Protein AF-A0A414JQH6-F1 (afdb_monomer_lite)

Secondary structure (DSSP, 8-state):
-HHHHHHHHHHHHHHHHHHTSHHHHHHHHHHHTHHHHHHHHHHHHHHHHHHHHHHHT--GGGGGSSS-S-TT-HHHHHHHHHHHHHHHHHHHHHHHHHHHHHHHHHHHT-

Radius of gyration: 19.81 Å; chains: 1; bounding box: 43×54×46 Å

Structure (mmCIF, N/CA/C/O backbone):
data_AF-A0A414JQH6-F1
#
_entry.id   AF-A0A414JQH6-F1
#
loop_
_atom_site.group_PDB
_atom_site.id
_atom_site.type_symbol
_atom_site.label_atom_id
_atom_site.label_alt_id
_atom_site.label_comp_id
_atom_site.label_asym_id
_atom_site.label_entity_id
_atom_site.label_seq_id
_atom_site.pdbx_PDB_ins_code
_atom_site.Cartn_x
_atom_site.Cartn_y
_atom_site.Cartn_z
_atom_site.occupancy
_atom_site.B_iso_or_equiv
_atom_site.auth_seq_id
_atom_site.auth_comp_id
_atom_site.auth_asym_id
_atom_site.auth_atom_id
_atom_site.pdbx_PDB_model_num
ATOM 1 N N . MET A 1 1 ? -2.762 22.966 18.548 1.00 79.25 1 MET A N 1
ATOM 2 C CA . MET A 1 1 ? -3.352 21.851 19.328 1.00 79.25 1 MET A CA 1
ATOM 3 C C . MET A 1 1 ? -4.878 21.832 19.285 1.00 79.25 1 MET A C 1
ATOM 5 O O . MET A 1 1 ? -5.410 20.809 18.883 1.00 79.25 1 MET A O 1
ATOM 9 N N . LEU A 1 2 ? -5.582 22.928 19.608 1.00 89.06 2 LEU A N 1
ATOM 10 C CA . LEU A 1 2 ? -7.060 22.988 19.575 1.00 89.06 2 LEU A CA 1
ATOM 11 C C . LEU A 1 2 ? -7.680 22.553 18.233 1.00 89.06 2 LEU A C 1
ATOM 13 O O . LEU A 1 2 ? -8.569 21.712 18.220 1.00 89.06 2 LEU A O 1
ATOM 17 N N . ILE A 1 3 ? -7.153 23.045 17.108 1.00 93.81 3 ILE A N 1
ATOM 18 C CA . ILE A 1 3 ? -7.653 22.698 15.764 1.00 93.81 3 ILE A CA 1
ATOM 19 C C . ILE A 1 3 ? -7.513 21.191 15.477 1.00 93.81 3 ILE A C 1
ATOM 21 O O . ILE A 1 3 ? -8.436 20.569 14.958 1.00 93.81 3 ILE A O 1
ATOM 25 N N . ALA A 1 4 ? -6.389 20.582 15.868 1.00 92.38 4 ALA A N 1
ATOM 26 C CA . ALA A 1 4 ? -6.164 19.146 15.696 1.00 92.38 4 ALA A CA 1
ATOM 27 C C . ALA A 1 4 ? -7.101 18.309 16.583 1.00 92.38 4 ALA A C 1
ATOM 29 O O . ALA A 1 4 ? -7.633 17.301 16.128 1.00 92.38 4 ALA A O 1
ATOM 30 N N . ALA A 1 5 ? -7.354 18.752 17.820 1.00 92.94 5 ALA A N 1
ATOM 31 C CA . ALA A 1 5 ? -8.300 18.096 18.720 1.00 92.94 5 ALA A CA 1
ATOM 32 C C . ALA A 1 5 ? -9.738 18.153 18.176 1.00 92.94 5 ALA A C 1
ATOM 34 O O . ALA A 1 5 ? -10.441 17.146 18.193 1.00 92.94 5 ALA A O 1
ATOM 35 N N . MET A 1 6 ? -10.155 19.300 17.627 1.00 94.75 6 MET A N 1
ATOM 36 C CA . MET A 1 6 ? -11.463 19.446 16.977 1.00 94.75 6 MET A CA 1
ATOM 37 C C . MET A 1 6 ? -11.593 18.537 15.749 1.00 94.75 6 MET A C 1
ATOM 39 O O . MET A 1 6 ? -12.612 17.868 15.590 1.00 94.75 6 MET A O 1
ATOM 43 N N . GLY A 1 7 ? -10.549 18.457 14.917 1.00 93.25 7 GLY A N 1
ATOM 44 C CA . GLY A 1 7 ? -10.512 17.545 13.773 1.00 93.25 7 GLY A CA 1
ATOM 45 C C . GLY A 1 7 ? -10.611 16.074 14.185 1.00 93.25 7 GLY A C 1
ATOM 46 O O . GLY A 1 7 ? -11.397 15.328 13.607 1.00 93.25 7 GLY A O 1
ATOM 47 N N . ALA A 1 8 ? -9.885 15.661 15.227 1.00 93.25 8 ALA A N 1
ATOM 48 C CA . ALA A 1 8 ? -9.939 14.292 15.739 1.00 93.25 8 ALA A CA 1
ATOM 49 C C . ALA A 1 8 ? -11.331 13.930 16.287 1.00 93.25 8 ALA A C 1
ATOM 51 O O . ALA A 1 8 ? -11.857 12.864 15.970 1.00 93.25 8 ALA A O 1
ATOM 52 N N . LEU A 1 9 ? -11.958 14.835 17.049 1.00 94.19 9 LEU A N 1
ATOM 53 C CA . LEU A 1 9 ? -13.324 14.649 17.551 1.00 94.19 9 LEU A CA 1
ATOM 54 C C . LEU A 1 9 ? -14.342 14.547 16.410 1.00 94.19 9 LEU A C 1
ATOM 56 O O . LEU A 1 9 ? -15.220 13.689 16.448 1.00 94.19 9 LEU A O 1
ATOM 60 N N . MET A 1 10 ? -14.202 15.373 15.371 1.00 94.31 10 MET A N 1
ATOM 61 C CA . MET A 1 10 ? -15.064 15.317 14.189 1.00 94.31 10 MET A CA 1
ATOM 62 C C . MET A 1 10 ? -14.964 13.961 13.479 1.00 94.31 10 MET A C 1
ATOM 64 O O . MET A 1 10 ? -15.990 13.347 13.191 1.00 94.31 10 MET A O 1
ATOM 68 N N . VAL A 1 11 ? -13.745 13.472 13.227 1.00 91.94 11 VAL A N 1
ATOM 69 C CA . VAL A 1 11 ? -13.520 12.166 12.581 1.00 91.94 11 VAL A CA 1
ATOM 70 C C . VAL A 1 11 ? -14.057 11.026 13.445 1.00 91.94 11 VAL A C 1
ATOM 72 O O . VAL A 1 11 ? -14.672 10.101 12.919 1.00 91.94 11 VAL A O 1
ATOM 75 N N . TYR A 1 12 ? -13.893 11.106 14.766 1.00 90.75 12 TYR A N 1
ATOM 76 C CA . TYR A 1 12 ? -14.447 10.124 15.696 1.00 90.75 12 TYR A CA 1
ATOM 77 C C . TYR A 1 12 ? -15.982 10.072 15.637 1.00 90.75 12 TYR A C 1
ATOM 79 O O . TYR A 1 12 ? -16.556 8.997 15.460 1.00 90.75 12 TYR A O 1
ATOM 87 N N . CYS A 1 13 ? -16.654 11.225 15.706 1.00 90.81 13 CYS A N 1
ATOM 88 C CA . CYS A 1 13 ? -18.112 11.300 15.590 1.00 90.81 13 CYS A CA 1
ATOM 89 C C . CYS A 1 13 ? -18.608 10.787 14.230 1.00 90.81 13 CYS A C 1
ATOM 91 O O . CYS A 1 13 ? -19.609 10.074 14.164 1.00 90.81 13 CYS A O 1
ATOM 93 N N . LEU A 1 14 ? -17.890 11.106 13.149 1.00 88.94 14 LEU A N 1
ATOM 94 C CA . LEU A 1 14 ? -18.213 10.635 11.803 1.00 88.94 14 LEU A CA 1
ATOM 95 C C . LEU A 1 14 ? -18.055 9.113 11.675 1.00 88.94 14 LEU A C 1
ATOM 97 O O . LEU A 1 14 ? -18.933 8.448 11.129 1.00 88.94 14 LEU A O 1
ATOM 101 N N . SER A 1 15 ? -16.975 8.553 12.225 1.00 87.56 15 SER A N 1
ATOM 102 C CA . SER A 1 15 ? -16.756 7.104 12.291 1.00 87.56 15 SER A CA 1
ATOM 103 C C . SER A 1 15 ? -17.888 6.407 13.050 1.00 87.56 15 SER A C 1
ATOM 105 O O . SER A 1 15 ? -18.444 5.418 12.573 1.00 87.56 15 SER A O 1
ATOM 107 N N . HIS A 1 16 ? -18.313 6.976 14.182 1.00 85.25 16 HIS A N 1
ATOM 108 C CA . HIS A 1 16 ? -19.416 6.434 14.972 1.00 85.25 16 HIS A CA 1
ATOM 109 C C . HIS A 1 16 ? -20.749 6.427 14.203 1.00 85.25 16 HIS A C 1
ATOM 111 O O . HIS A 1 16 ? -21.483 5.441 14.253 1.00 85.25 16 HIS A O 1
ATOM 117 N N . LEU A 1 17 ? -21.036 7.481 13.431 1.00 87.06 17 LEU A N 1
ATOM 118 C CA . LEU A 1 17 ? -22.235 7.562 12.591 1.00 87.06 17 LEU A CA 1
ATOM 119 C C . LEU A 1 17 ? -22.223 6.523 11.455 1.00 87.06 17 LEU A C 1
ATOM 121 O O . LEU A 1 17 ? -23.244 5.905 11.151 1.00 87.06 17 LEU A O 1
ATOM 125 N N . ILE A 1 18 ? -21.061 6.322 10.831 1.00 86.56 18 ILE A N 1
ATOM 126 C CA . ILE A 1 18 ? -20.883 5.419 9.687 1.00 86.56 18 ILE A CA 1
ATOM 127 C C . ILE A 1 18 ? -20.842 3.946 10.121 1.00 86.56 18 ILE A C 1
ATOM 129 O O . ILE A 1 18 ? -21.272 3.082 9.356 1.00 86.56 18 ILE A O 1
ATOM 133 N N . SER A 1 19 ? -20.391 3.656 11.345 1.00 81.44 19 SER A N 1
ATOM 134 C CA . SER A 1 19 ? -20.271 2.297 11.895 1.00 81.44 19 SER A CA 1
ATOM 135 C C . SER A 1 19 ? -21.588 1.504 11.862 1.00 81.44 19 SER A C 1
ATOM 137 O O . SER A 1 19 ? -21.592 0.315 11.555 1.00 81.44 19 SER A O 1
ATOM 139 N N . ASN A 1 20 ? -22.733 2.170 12.057 1.00 78.38 20 ASN A N 1
ATOM 140 C CA . ASN A 1 20 ? -24.054 1.526 11.985 1.00 78.38 20 ASN A CA 1
ATOM 141 C C . ASN A 1 20 ? -24.541 1.222 10.554 1.00 78.38 20 ASN A C 1
ATOM 143 O O . ASN A 1 20 ? -25.597 0.615 10.375 1.00 78.38 20 ASN A O 1
ATOM 147 N N . SER A 1 21 ? -23.806 1.638 9.522 1.00 83.12 21 SER A N 1
ATOM 148 C CA . SER A 1 21 ? -24.172 1.426 8.120 1.00 83.12 21 SER A CA 1
ATOM 149 C C . SER A 1 21 ? -23.378 0.282 7.493 1.00 83.12 21 SER A C 1
ATOM 151 O O . SER A 1 21 ? -22.212 0.059 7.805 1.00 83.12 21 SER A O 1
ATOM 153 N N . LYS A 1 22 ? -23.961 -0.389 6.489 1.00 76.94 22 LYS A N 1
ATOM 154 C CA . LYS A 1 22 ? -23.262 -1.425 5.698 1.00 76.94 22 LYS A CA 1
ATOM 155 C C . LYS A 1 22 ? -21.958 -0.908 5.074 1.00 76.94 22 LYS A C 1
ATOM 157 O O . LYS A 1 22 ? -20.994 -1.655 4.972 1.00 76.94 22 LYS A O 1
ATOM 162 N N . ILE A 1 23 ? -21.927 0.369 4.692 1.00 79.00 23 ILE A N 1
ATOM 163 C CA . ILE A 1 23 ? -20.742 1.067 4.168 1.00 79.00 23 ILE A CA 1
ATOM 164 C C . ILE A 1 23 ? -19.623 1.160 5.210 1.00 79.00 23 ILE A C 1
ATOM 166 O O . ILE A 1 23 ? -18.462 0.999 4.848 1.00 79.00 23 ILE A O 1
ATOM 170 N N . GLY A 1 24 ? -19.955 1.339 6.491 1.00 79.19 24 GLY A N 1
ATOM 171 C CA . GLY A 1 24 ? -18.965 1.342 7.565 1.00 79.19 24 GLY A CA 1
ATOM 172 C C . GLY A 1 24 ? -18.234 0.016 7.684 1.00 79.19 24 GLY A C 1
ATOM 173 O O . GLY A 1 24 ? -17.024 0.015 7.861 1.00 79.19 24 GLY A O 1
ATOM 174 N N . ASN A 1 25 ? -18.928 -1.103 7.465 1.00 77.44 25 ASN A N 1
ATOM 175 C CA . ASN A 1 25 ? -18.295 -2.420 7.463 1.00 77.44 25 ASN A CA 1
ATOM 176 C C . ASN A 1 25 ? -17.292 -2.579 6.302 1.00 77.44 25 ASN A C 1
ATOM 178 O O . ASN A 1 25 ? -16.185 -3.064 6.501 1.00 77.44 25 ASN A O 1
ATOM 182 N N . TRP A 1 26 ? -17.632 -2.108 5.095 1.00 77.38 26 TRP A N 1
ATOM 183 C CA . TRP A 1 26 ? -16.693 -2.110 3.962 1.00 77.38 26 TRP A CA 1
ATOM 184 C C . TRP A 1 26 ? -15.476 -1.213 4.210 1.00 77.38 26 TRP A C 1
ATOM 186 O O . TRP A 1 26 ? -14.352 -1.607 3.909 1.00 77.38 26 TRP A O 1
ATOM 196 N N . ILE A 1 27 ? -15.688 -0.024 4.782 1.00 79.44 27 ILE A N 1
ATOM 197 C CA . ILE A 1 27 ? -14.603 0.903 5.129 1.00 79.44 27 ILE A CA 1
ATOM 198 C C . ILE A 1 27 ? -13.716 0.310 6.230 1.00 79.44 27 ILE A C 1
ATOM 200 O O . ILE A 1 27 ? -12.498 0.424 6.133 1.00 79.44 27 ILE A O 1
ATOM 204 N N . ALA A 1 28 ? -14.300 -0.353 7.233 1.00 79.44 28 ALA A N 1
ATOM 205 C CA . ALA A 1 28 ? -13.564 -1.029 8.297 1.00 79.44 28 ALA A CA 1
ATOM 206 C C . ALA A 1 28 ? -12.672 -2.144 7.737 1.00 79.44 28 ALA A C 1
ATOM 208 O O . ALA A 1 28 ? -11.482 -2.159 8.024 1.00 79.44 28 ALA A O 1
ATOM 209 N N . ILE A 1 29 ? -13.202 -2.980 6.836 1.00 72.88 29 ILE A N 1
ATOM 210 C CA . ILE A 1 29 ? -12.418 -4.015 6.144 1.00 72.88 29 ILE A CA 1
ATOM 211 C C . ILE A 1 29 ? -11.243 -3.387 5.378 1.00 72.88 29 ILE A C 1
ATOM 213 O O . ILE A 1 29 ? -10.113 -3.854 5.483 1.00 72.88 29 ILE A O 1
ATOM 217 N N . CYS A 1 30 ? -11.471 -2.306 4.625 1.00 72.69 30 CYS A N 1
ATOM 218 C CA . CYS A 1 30 ? -10.385 -1.597 3.939 1.00 72.69 30 CYS A CA 1
ATOM 219 C C . CYS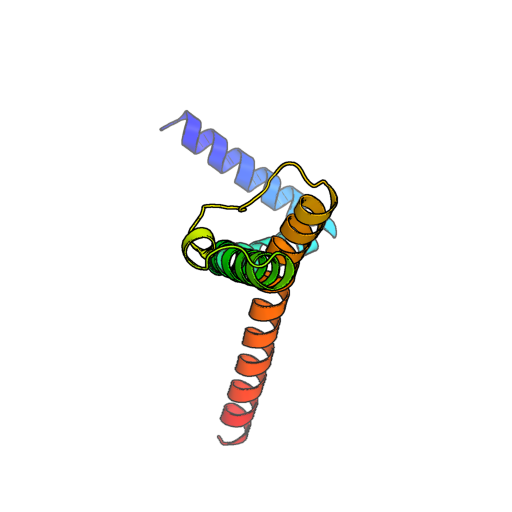 A 1 30 ? -9.361 -0.996 4.921 1.00 72.69 30 CYS A C 1
ATOM 221 O O . CYS A 1 30 ? -8.167 -0.974 4.623 1.00 72.69 30 CYS A O 1
ATOM 223 N N . GLY A 1 31 ? -9.822 -0.516 6.079 1.00 72.38 31 GLY A N 1
ATOM 224 C CA . GLY A 1 31 ? -8.998 0.023 7.158 1.00 72.38 31 GLY A CA 1
ATOM 225 C C . GLY A 1 31 ? -8.111 -1.032 7.817 1.00 72.38 31 GLY A C 1
ATOM 226 O O . GLY A 1 31 ? -6.922 -0.776 8.003 1.00 72.38 31 GLY A O 1
ATOM 227 N N . ASP A 1 32 ? -8.634 -2.227 8.079 1.00 78.00 32 ASP A N 1
ATOM 228 C CA . ASP A 1 32 ? -7.886 -3.324 8.706 1.00 78.00 32 ASP A CA 1
ATOM 229 C C . ASP A 1 32 ? -6.695 -3.768 7.845 1.00 78.00 32 ASP A C 1
ATOM 231 O O . ASP A 1 32 ? -5.597 -4.003 8.352 1.00 78.00 32 ASP A O 1
ATOM 235 N N . TYR A 1 33 ? -6.862 -3.781 6.520 1.00 76.69 33 TYR A N 1
ATOM 236 C CA . TYR A 1 33 ? -5.770 -4.084 5.592 1.00 76.69 33 TYR A CA 1
ATOM 237 C C . TYR A 1 33 ? -4.945 -2.859 5.180 1.00 76.69 33 TYR A C 1
ATOM 239 O O . TYR A 1 33 ? -3.931 -3.026 4.505 1.00 76.69 33 TYR A O 1
ATOM 247 N N . SER A 1 34 ? -5.324 -1.637 5.569 1.00 79.62 34 SER A N 1
ATOM 248 C CA . SER A 1 34 ? -4.696 -0.398 5.075 1.00 79.62 34 SER A CA 1
ATOM 249 C C . SER A 1 34 ? -3.195 -0.322 5.362 1.00 79.62 34 SER A C 1
ATOM 251 O O . SER A 1 34 ? -2.425 0.108 4.504 1.00 79.62 34 SER A O 1
ATOM 253 N N . PHE A 1 35 ? -2.760 -0.801 6.531 1.00 79.06 35 PHE A N 1
ATOM 254 C CA . PHE A 1 35 ? -1.348 -0.829 6.908 1.00 79.06 35 PHE A CA 1
ATOM 255 C C . PHE A 1 35 ? -0.547 -1.813 6.047 1.00 79.06 35 PHE A C 1
ATOM 257 O O . PHE A 1 35 ? 0.494 -1.457 5.492 1.00 79.06 35 PHE A O 1
ATOM 264 N N . SER A 1 36 ? -1.062 -3.032 5.877 1.00 79.31 36 SER A N 1
ATOM 265 C CA . SER A 1 36 ? -0.455 -4.050 5.015 1.00 79.31 36 SER A CA 1
ATOM 266 C C . SER A 1 36 ? -0.430 -3.598 3.555 1.00 79.31 36 SER A C 1
ATOM 268 O O . SER A 1 36 ? 0.576 -3.786 2.869 1.00 79.31 36 SER A O 1
ATOM 270 N N . ILE A 1 37 ? -1.498 -2.932 3.098 1.00 81.38 37 ILE A N 1
ATOM 271 C CA . ILE A 1 37 ? -1.576 -2.333 1.767 1.00 81.38 37 ILE A CA 1
ATOM 272 C C . ILE A 1 37 ? -0.480 -1.286 1.616 1.00 81.38 37 ILE A C 1
ATOM 274 O O . ILE A 1 37 ? 0.324 -1.415 0.707 1.00 81.38 37 ILE A O 1
ATOM 278 N N . MET A 1 38 ? -0.383 -0.313 2.524 1.00 82.50 38 MET A N 1
ATOM 279 C CA . MET A 1 38 ? 0.630 0.748 2.480 1.00 82.50 38 MET A CA 1
ATOM 280 C C . MET A 1 38 ? 2.062 0.195 2.400 1.00 82.50 38 MET A C 1
ATOM 282 O O . MET A 1 38 ? 2.868 0.703 1.622 1.00 82.50 38 MET A O 1
ATOM 286 N N . LEU A 1 39 ? 2.376 -0.860 3.160 1.00 83.50 39 LEU A N 1
ATOM 287 C CA . LEU A 1 39 ? 3.693 -1.505 3.120 1.00 83.50 39 LEU A CA 1
ATOM 288 C C . LEU A 1 39 ? 3.964 -2.209 1.784 1.00 83.50 39 LEU A C 1
ATOM 290 O O . LEU A 1 39 ? 5.041 -2.063 1.204 1.00 83.50 39 LEU A O 1
ATOM 294 N N . LEU A 1 40 ? 2.997 -2.982 1.290 1.00 84.00 40 LEU A N 1
ATOM 295 C CA . LEU A 1 40 ? 3.158 -3.805 0.090 1.00 84.00 40 LEU A CA 1
ATOM 296 C C . LEU A 1 40 ? 2.928 -3.027 -1.212 1.00 84.00 40 LEU A C 1
ATOM 298 O O . LEU A 1 40 ? 3.344 -3.488 -2.270 1.00 84.00 40 LEU A O 1
ATOM 302 N N . HIS A 1 41 ? 2.314 -1.847 -1.157 1.00 84.31 41 HIS A N 1
ATOM 303 C CA . HIS A 1 41 ? 2.003 -1.006 -2.313 1.00 84.31 41 HIS A CA 1
ATOM 304 C C . HIS A 1 41 ? 3.265 -0.608 -3.085 1.00 84.31 41 HIS A C 1
ATOM 306 O O . HIS A 1 41 ? 3.358 -0.832 -4.291 1.00 84.31 41 HIS A O 1
ATOM 312 N N . PHE A 1 42 ? 4.297 -0.126 -2.383 1.00 81.81 42 PHE A N 1
ATOM 313 C CA 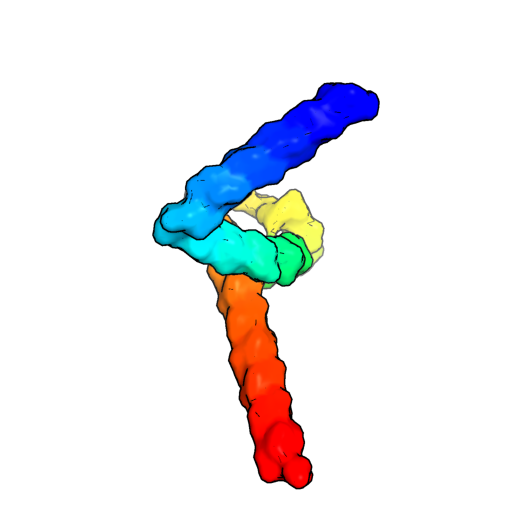. PHE A 1 42 ? 5.578 0.213 -3.012 1.00 81.81 42 PHE A CA 1
ATOM 314 C C . PHE A 1 42 ? 6.310 -1.008 -3.576 1.00 81.81 42 PHE A C 1
ATOM 316 O O . PHE A 1 42 ? 6.990 -0.907 -4.597 1.00 81.81 42 PHE A O 1
ATOM 323 N N . LEU A 1 43 ? 6.160 -2.170 -2.938 1.00 83.25 43 LEU A N 1
ATOM 324 C CA . LEU A 1 43 ? 6.724 -3.420 -3.438 1.00 83.25 43 LEU A CA 1
ATOM 325 C C . LEU A 1 43 ? 6.004 -3.887 -4.712 1.00 83.25 43 LEU A C 1
ATOM 327 O O . LEU A 1 43 ? 6.657 -4.293 -5.672 1.00 83.25 43 LEU A O 1
ATOM 331 N N . ALA A 1 44 ? 4.674 -3.778 -4.746 1.00 83.88 44 ALA A N 1
ATOM 332 C CA . ALA A 1 44 ? 3.860 -4.103 -5.912 1.00 83.88 44 ALA A CA 1
ATOM 333 C C . ALA A 1 44 ? 4.257 -3.248 -7.124 1.00 83.88 44 ALA A C 1
ATOM 335 O O . ALA A 1 44 ? 4.373 -3.767 -8.231 1.00 83.88 44 ALA A O 1
ATOM 336 N N . PHE A 1 45 ? 4.572 -1.969 -6.917 1.00 79.94 45 PHE A N 1
ATOM 337 C CA . PHE A 1 45 ? 5.054 -1.099 -7.991 1.00 79.94 45 PHE A CA 1
ATOM 338 C C . PHE A 1 45 ? 6.402 -1.515 -8.565 1.00 79.94 45 PHE A C 1
ATOM 340 O O . PHE A 1 45 ? 6.575 -1.486 -9.780 1.00 79.94 45 PHE A O 1
ATOM 347 N N . LYS A 1 46 ? 7.326 -2.008 -7.734 1.00 82.12 46 LYS A N 1
ATOM 348 C CA . LYS A 1 46 ? 8.574 -2.590 -8.246 1.00 82.12 46 LYS A CA 1
ATOM 349 C C . LYS A 1 46 ? 8.325 -3.836 -9.093 1.00 82.12 46 LYS A C 1
ATOM 351 O O . LYS A 1 46 ? 9.007 -4.025 -10.096 1.00 82.12 46 LYS A O 1
ATOM 356 N N . ALA A 1 47 ? 7.345 -4.663 -8.725 1.00 82.50 47 ALA A N 1
ATOM 357 C CA . ALA A 1 47 ? 6.965 -5.826 -9.525 1.00 82.50 47 ALA A CA 1
ATOM 358 C C . ALA A 1 47 ? 6.387 -5.418 -10.893 1.00 82.50 47 ALA A C 1
ATOM 360 O O . ALA A 1 47 ? 6.732 -6.019 -11.908 1.00 82.50 47 ALA A O 1
ATOM 361 N N . VAL A 1 48 ? 5.569 -4.361 -10.940 1.00 81.94 48 VAL A N 1
ATOM 362 C CA . VAL A 1 48 ? 5.045 -3.803 -12.200 1.00 81.94 48 VAL A CA 1
ATOM 363 C C . VAL A 1 48 ? 6.169 -3.210 -13.057 1.00 81.94 48 VAL A C 1
ATOM 365 O O . VAL A 1 48 ? 6.227 -3.493 -14.252 1.00 81.94 48 VAL A O 1
ATOM 368 N N . ASN A 1 49 ? 7.103 -2.462 -12.462 1.00 79.75 49 ASN A N 1
ATOM 369 C CA . ASN A 1 49 ? 8.250 -1.900 -13.188 1.00 79.75 49 ASN A CA 1
ATOM 370 C C . ASN A 1 49 ? 9.161 -2.998 -13.751 1.00 79.75 49 ASN A C 1
ATOM 372 O O . ASN A 1 49 ? 9.660 -2.872 -14.866 1.00 79.75 49 ASN A O 1
ATOM 376 N N . LEU A 1 50 ? 9.327 -4.110 -13.027 1.00 81.25 50 LEU A N 1
ATOM 377 C CA . LEU A 1 50 ? 10.048 -5.281 -13.522 1.00 81.25 50 LEU A CA 1
ATOM 378 C C . LEU A 1 50 ? 9.356 -5.892 -14.750 1.00 81.25 50 LEU A C 1
ATOM 380 O O . LEU A 1 50 ? 10.027 -6.172 -15.740 1.00 81.25 50 LEU A O 1
ATOM 384 N N . LEU A 1 51 ? 8.027 -6.046 -14.727 1.00 81.00 51 LEU A N 1
ATOM 385 C CA . LEU A 1 51 ? 7.266 -6.517 -15.893 1.00 81.00 51 LEU A CA 1
ATOM 386 C C . LEU A 1 51 ? 7.403 -5.568 -17.094 1.00 81.00 51 LEU A C 1
ATOM 388 O O . LEU A 1 51 ? 7.544 -6.027 -18.225 1.00 81.00 51 LEU A O 1
ATOM 392 N N . GLN A 1 52 ? 7.410 -4.255 -16.856 1.00 77.25 52 GLN A N 1
ATOM 393 C CA . GLN A 1 52 ? 7.602 -3.257 -17.908 1.00 77.25 52 GLN A CA 1
ATOM 394 C C . GLN A 1 52 ? 9.015 -3.321 -18.511 1.00 77.25 52 GLN A C 1
ATOM 396 O O . GLN A 1 52 ? 9.158 -3.258 -19.731 1.00 77.25 52 GLN A O 1
ATOM 401 N N . CYS A 1 53 ? 10.053 -3.510 -17.689 1.00 78.88 53 CYS A N 1
ATOM 402 C CA . CYS A 1 53 ? 11.421 -3.709 -18.173 1.00 78.88 53 CYS A CA 1
ATOM 403 C C . CYS A 1 53 ? 11.563 -4.962 -19.041 1.00 78.88 53 CYS A C 1
ATOM 405 O O . CYS A 1 53 ? 12.225 -4.895 -20.070 1.00 78.88 53 CYS A O 1
ATOM 407 N N . LEU A 1 54 ? 10.917 -6.070 -18.659 1.00 79.44 54 LEU A N 1
ATOM 408 C CA . LEU A 1 54 ? 10.955 -7.321 -19.425 1.00 79.44 54 LEU A CA 1
ATOM 409 C C . LEU A 1 54 ? 10.254 -7.213 -20.785 1.00 79.44 54 LEU A C 1
ATOM 411 O O . LEU A 1 54 ? 10.674 -7.867 -21.731 1.00 79.44 54 LEU A O 1
ATOM 415 N N . MET A 1 55 ? 9.187 -6.415 -20.890 1.00 79.88 55 MET A N 1
ATOM 416 C CA . MET A 1 55 ? 8.415 -6.297 -22.132 1.00 79.88 55 MET A CA 1
ATOM 417 C C . MET A 1 55 ? 9.022 -5.340 -23.162 1.00 79.88 55 MET A C 1
ATOM 419 O O . MET A 1 55 ? 8.819 -5.535 -24.357 1.00 79.88 55 MET A O 1
ATOM 423 N N . TYR A 1 56 ? 9.712 -4.293 -22.710 1.00 76.88 56 TYR A N 1
ATOM 424 C CA . TYR A 1 56 ? 10.263 -3.238 -23.572 1.00 76.88 56 TYR A CA 1
ATOM 425 C C . TYR A 1 56 ? 11.798 -3.238 -23.629 1.00 76.88 56 TYR A C 1
ATOM 427 O O . TYR A 1 56 ? 12.378 -2.272 -24.124 1.00 76.88 56 TYR A O 1
ATOM 435 N N . ASP A 1 57 ? 12.449 -4.280 -23.095 1.00 75.00 57 ASP A N 1
ATOM 436 C CA . ASP A 1 57 ? 13.912 -4.395 -22.987 1.00 75.00 57 ASP A CA 1
ATOM 437 C C . ASP A 1 57 ? 14.569 -3.147 -22.357 1.00 75.00 57 ASP A C 1
ATOM 439 O O . ASP A 1 57 ? 15.661 -2.714 -22.735 1.00 75.00 57 ASP A O 1
ATOM 443 N N . TYR A 1 58 ? 13.900 -2.527 -21.376 1.00 74.25 58 TYR A N 1
ATOM 444 C CA . TYR A 1 58 ? 14.494 -1.400 -20.660 1.00 74.25 58 TYR A CA 1
ATOM 445 C C . TYR A 1 58 ? 15.639 -1.881 -19.757 1.00 74.25 58 TYR A C 1
ATOM 447 O O . TYR A 1 58 ? 15.540 -2.953 -19.151 1.00 74.25 58 TYR A O 1
ATOM 455 N N . PRO A 1 59 ? 16.698 -1.069 -19.577 1.00 75.50 59 PRO A N 1
ATOM 456 C CA . PRO A 1 59 ? 17.763 -1.394 -18.639 1.00 75.50 59 PRO A CA 1
ATOM 457 C C . PRO A 1 59 ? 17.189 -1.597 -17.232 1.00 75.50 59 PRO A C 1
ATOM 459 O O . PRO A 1 59 ? 16.396 -0.785 -16.752 1.00 75.50 59 PRO A O 1
ATOM 462 N N . LEU A 1 60 ? 17.617 -2.676 -16.566 1.00 71.56 60 LEU A N 1
ATOM 463 C CA . LEU A 1 60 ? 17.147 -3.084 -15.232 1.00 71.56 60 LEU A CA 1
ATOM 464 C C . LEU A 1 60 ? 17.356 -1.997 -14.162 1.00 71.56 60 LEU A C 1
ATOM 466 O O . LEU A 1 60 ? 16.680 -1.990 -13.137 1.00 71.56 60 LEU A O 1
ATOM 470 N N . GLU A 1 61 ? 18.256 -1.049 -14.413 1.00 73.12 61 GLU A N 1
ATOM 471 C CA . GLU A 1 61 ? 18.477 0.140 -13.584 1.00 73.12 61 GLU A CA 1
ATOM 472 C C . GLU A 1 61 ? 17.201 0.986 -13.427 1.00 73.12 61 GLU A C 1
ATOM 474 O O . GLU A 1 61 ? 16.971 1.568 -12.366 1.00 73.12 61 GLU A O 1
ATOM 479 N N . ARG A 1 62 ? 16.311 0.979 -14.431 1.00 69.69 62 ARG A N 1
ATOM 480 C CA . ARG A 1 62 ? 15.032 1.704 -14.392 1.00 69.69 62 ARG A CA 1
ATOM 481 C C . ARG A 1 62 ? 13.979 1.052 -13.493 1.00 69.69 62 ARG A C 1
ATOM 483 O O . ARG A 1 62 ? 12.988 1.690 -13.164 1.00 69.69 62 ARG A O 1
ATOM 490 N N . ILE A 1 63 ? 14.200 -0.168 -12.994 1.00 70.88 63 ILE A N 1
ATOM 491 C CA . ILE A 1 63 ? 13.289 -0.816 -12.026 1.00 70.88 63 ILE A CA 1
ATOM 492 C C . ILE A 1 63 ? 13.230 -0.027 -10.707 1.00 70.88 63 ILE A C 1
ATOM 494 O O . ILE A 1 63 ? 12.215 -0.044 -10.007 1.00 70.88 63 ILE A O 1
ATOM 498 N N . ALA A 1 64 ? 14.317 0.670 -10.360 1.00 69.62 64 ALA A N 1
ATOM 499 C CA . ALA A 1 64 ? 14.395 1.507 -9.168 1.00 69.62 64 ALA A CA 1
ATOM 500 C C . ALA A 1 64 ? 13.781 2.907 -9.358 1.00 69.62 64 ALA A C 1
ATOM 502 O O . ALA A 1 64 ? 13.654 3.631 -8.367 1.00 69.62 64 ALA A O 1
ATOM 503 N N . GLU A 1 65 ? 13.392 3.291 -10.583 1.00 73.38 65 GLU A N 1
ATOM 504 C CA . GLU A 1 65 ? 12.708 4.562 -10.826 1.00 73.38 65 GLU A CA 1
ATOM 505 C C . GLU A 1 65 ? 11.348 4.573 -10.129 1.00 73.38 65 GLU A C 1
ATOM 507 O O . GLU A 1 65 ? 10.587 3.601 -10.134 1.00 73.38 65 GLU A O 1
ATOM 512 N N . PHE A 1 66 ? 11.054 5.699 -9.488 1.00 62.19 66 PHE A N 1
ATOM 513 C CA . PHE A 1 66 ? 9.881 5.848 -8.648 1.00 62.19 66 PHE A CA 1
ATOM 514 C C . PHE A 1 66 ? 8.840 6.744 -9.330 1.00 62.19 66 PHE A C 1
ATOM 516 O O . PHE A 1 66 ? 9.197 7.816 -9.822 1.00 62.19 66 PHE A O 1
ATOM 523 N N . PRO A 1 67 ? 7.538 6.426 -9.243 1.00 60.38 67 PRO A N 1
ATOM 524 C CA . PRO A 1 67 ? 6.907 5.102 -9.168 1.00 60.38 67 PRO A CA 1
ATOM 525 C C . PRO A 1 67 ? 6.799 4.281 -10.470 1.00 60.38 67 PRO A C 1
ATOM 527 O O . PRO A 1 67 ? 6.547 3.082 -10.372 1.00 60.38 67 PRO A O 1
ATOM 530 N N . CYS A 1 68 ? 6.929 4.877 -11.659 1.00 61.31 68 CYS A N 1
ATOM 531 C CA . CYS A 1 68 ? 6.796 4.186 -12.949 1.00 61.31 68 CYS A CA 1
ATOM 532 C C . CYS A 1 68 ? 7.778 4.767 -13.975 1.00 61.31 68 CYS A C 1
ATOM 534 O O . CYS A 1 68 ? 8.035 5.970 -13.969 1.00 61.31 68 CYS A O 1
ATOM 536 N N . ILE A 1 69 ? 8.290 3.915 -14.867 1.00 66.56 69 ILE A N 1
ATOM 537 C CA . ILE A 1 69 ? 9.279 4.279 -15.892 1.00 66.56 69 ILE A CA 1
ATOM 538 C C . ILE A 1 69 ? 8.654 5.183 -16.969 1.00 66.56 69 ILE A C 1
ATOM 540 O O . ILE A 1 69 ? 9.340 6.016 -17.560 1.00 66.56 69 ILE A O 1
ATOM 544 N N . ASN A 1 70 ? 7.348 5.038 -17.247 1.00 65.19 70 ASN A N 1
ATOM 545 C CA . ASN A 1 70 ? 6.701 5.745 -18.354 1.00 65.19 70 ASN A CA 1
ATOM 546 C C . ASN A 1 70 ? 5.226 6.110 -18.072 1.00 65.19 70 ASN A C 1
ATOM 548 O O . ASN A 1 70 ? 4.312 5.328 -18.327 1.00 65.19 70 ASN A O 1
ATOM 552 N N . TYR A 1 71 ? 4.987 7.332 -17.584 1.00 61.56 71 TYR A N 1
ATOM 553 C CA . TYR A 1 71 ? 3.652 7.843 -17.217 1.00 61.56 71 TYR A CA 1
ATOM 554 C C . TYR A 1 71 ? 2.724 8.141 -18.404 1.00 61.56 71 TYR A C 1
ATOM 556 O O . TYR A 1 71 ? 1.527 8.331 -18.207 1.00 61.56 71 TYR A O 1
ATOM 564 N N . LEU A 1 72 ? 3.251 8.227 -19.630 1.00 57.56 72 LEU A N 1
ATOM 565 C CA . LEU A 1 72 ? 2.485 8.706 -20.789 1.00 57.56 72 LEU A CA 1
ATOM 566 C C . LEU A 1 72 ? 1.535 7.669 -21.399 1.00 57.56 72 LEU A C 1
ATOM 568 O O . LEU A 1 72 ? 0.679 8.023 -22.206 1.00 57.56 72 LEU A O 1
ATOM 572 N N . SER A 1 73 ? 1.669 6.397 -21.034 1.00 70.38 73 SER A N 1
ATOM 573 C CA . SER A 1 73 ? 0.854 5.328 -21.606 1.00 70.38 73 SER A CA 1
ATOM 574 C C . SER A 1 73 ? -0.327 5.012 -20.689 1.00 70.38 73 SER A C 1
ATOM 576 O O . SER A 1 73 ? -0.179 4.480 -19.590 1.00 70.38 73 SER A O 1
ATOM 578 N N . MET A 1 74 ? -1.531 5.354 -21.155 1.00 73.94 74 MET A N 1
ATOM 579 C CA . MET A 1 74 ? -2.785 5.194 -20.407 1.00 73.94 74 MET A CA 1
ATOM 580 C C . MET A 1 74 ? -3.041 3.734 -19.984 1.00 73.94 74 MET A C 1
ATOM 582 O O . MET A 1 74 ? -3.619 3.481 -18.928 1.00 73.94 74 MET A O 1
ATOM 586 N N . GLU A 1 75 ? -2.541 2.777 -20.769 1.00 77.44 75 GLU A N 1
ATOM 587 C CA . GLU A 1 75 ? -2.600 1.336 -20.495 1.00 77.44 75 GLU A CA 1
ATOM 588 C C . GLU A 1 75 ? -1.784 0.944 -19.251 1.00 77.44 75 GLU A C 1
ATOM 590 O O . GLU A 1 75 ? -2.276 0.231 -1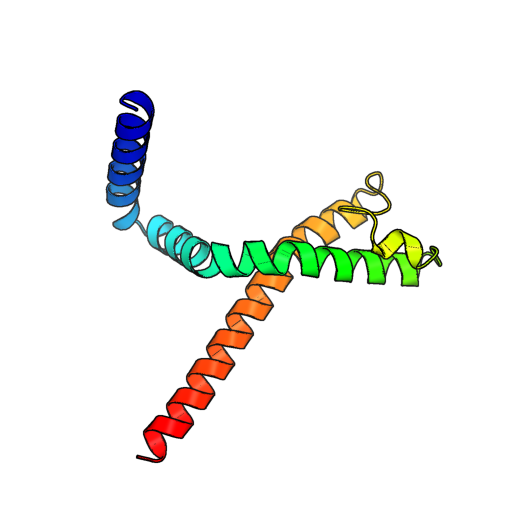8.372 1.00 77.44 75 GLU A O 1
ATOM 595 N N . TRP A 1 76 ? -0.564 1.476 -19.125 1.00 73.94 76 TRP A N 1
ATOM 596 C CA . TRP A 1 76 ? 0.312 1.213 -17.983 1.00 73.94 76 TRP A CA 1
ATOM 597 C C . TRP A 1 76 ? -0.174 1.908 -16.715 1.00 73.94 76 TRP A C 1
ATOM 599 O O . TRP A 1 76 ? -0.060 1.338 -15.633 1.00 73.94 76 TRP A O 1
ATOM 609 N N . MET A 1 77 ? -0.807 3.079 -16.835 1.00 74.69 77 MET A N 1
ATOM 610 C CA . MET A 1 77 ? -1.459 3.746 -15.705 1.00 74.69 77 MET A CA 1
ATOM 611 C C . MET A 1 77 ? -2.589 2.888 -15.113 1.00 74.69 77 MET A C 1
ATOM 613 O O . MET A 1 77 ? -2.685 2.745 -13.893 1.00 74.69 77 MET A O 1
ATOM 617 N N . GLY A 1 78 ? -3.422 2.280 -15.965 1.00 79.31 78 GLY A N 1
ATOM 618 C CA . GLY A 1 78 ? -4.496 1.387 -15.525 1.00 79.31 78 GLY A CA 1
ATOM 619 C C . G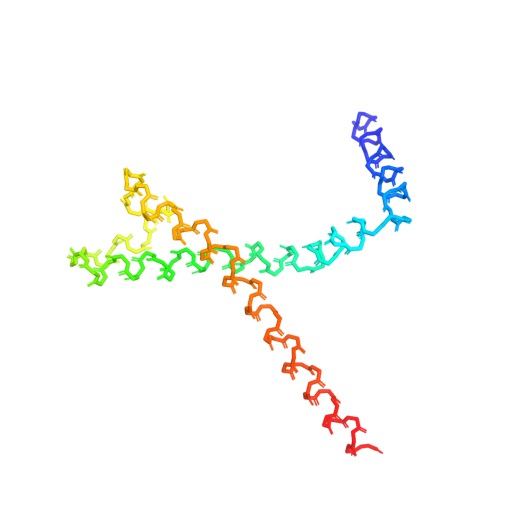LY A 1 78 ? -3.959 0.147 -14.810 1.00 79.31 78 GLY A C 1
ATOM 620 O O . GLY A 1 78 ? -4.383 -0.157 -13.695 1.00 79.31 78 GLY A O 1
ATOM 621 N N . LEU A 1 79 ? -2.974 -0.528 -15.412 1.00 79.56 79 LEU A N 1
ATOM 622 C CA . LEU A 1 79 ? -2.312 -1.685 -14.802 1.00 79.56 79 LEU A CA 1
ATOM 623 C C . LEU A 1 79 ? -1.626 -1.329 -13.486 1.00 79.56 79 LEU A C 1
ATOM 625 O O . LEU A 1 79 ? -1.689 -2.112 -12.546 1.00 79.56 79 LEU A O 1
ATOM 629 N N . TYR A 1 80 ? -1.022 -0.149 -13.392 1.00 79.94 80 TYR A N 1
ATOM 630 C CA . TYR A 1 80 ? -0.367 0.325 -12.182 1.00 79.94 80 TYR A CA 1
ATOM 631 C C . TYR A 1 80 ? -1.361 0.546 -11.034 1.00 79.94 80 TYR A C 1
ATOM 633 O O . TYR A 1 80 ? -1.140 0.046 -9.932 1.00 79.94 80 TYR A O 1
ATOM 641 N N . ILE A 1 81 ? -2.481 1.234 -11.286 1.00 81.00 81 ILE A N 1
ATOM 642 C CA . ILE A 1 81 ? -3.526 1.467 -10.272 1.00 81.00 81 ILE A CA 1
ATOM 643 C C . ILE A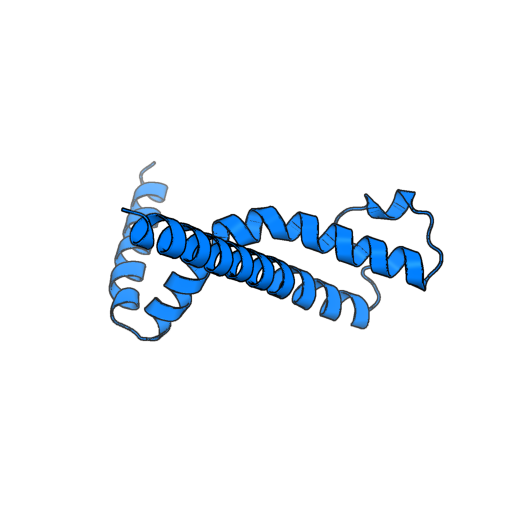 1 81 ? -4.145 0.139 -9.831 1.00 81.00 81 ILE A C 1
ATOM 645 O O . ILE A 1 81 ? -4.337 -0.097 -8.636 1.00 81.00 81 ILE A O 1
ATOM 649 N N . LEU A 1 82 ? -4.434 -0.742 -10.793 1.00 83.38 82 LEU A N 1
ATOM 650 C CA . LEU A 1 82 ? -4.988 -2.058 -10.508 1.00 83.38 82 LEU A CA 1
ATOM 651 C C . LEU A 1 82 ? -3.999 -2.887 -9.691 1.00 83.38 82 LEU A C 1
ATOM 653 O O . LEU A 1 82 ? -4.323 -3.259 -8.571 1.00 83.38 82 LEU A O 1
ATOM 657 N N . ALA A 1 83 ? -2.780 -3.102 -10.183 1.00 82.94 83 ALA A N 1
ATOM 658 C CA . ALA A 1 83 ? -1.770 -3.919 -9.519 1.00 82.94 83 ALA A CA 1
ATOM 659 C C . ALA A 1 83 ? -1.369 -3.361 -8.146 1.00 82.94 83 ALA A C 1
ATOM 661 O O . ALA A 1 83 ? -1.239 -4.129 -7.193 1.00 82.94 83 ALA A O 1
ATOM 662 N N . GLY A 1 84 ? -1.238 -2.039 -8.015 1.00 78.81 84 GLY A N 1
ATOM 663 C CA . GLY A 1 84 ? -0.930 -1.368 -6.754 1.00 78.81 84 GLY A CA 1
ATOM 664 C C . GLY A 1 84 ? -1.978 -1.587 -5.669 1.00 78.81 84 GLY A C 1
ATOM 665 O O . GLY A 1 84 ? -1.631 -1.605 -4.493 1.00 78.81 84 GLY A O 1
ATOM 666 N N . CYS A 1 85 ? -3.245 -1.791 -6.025 1.00 78.94 85 CYS A N 1
ATOM 667 C CA . CYS A 1 85 ? -4.309 -2.060 -5.059 1.00 78.94 85 CYS A CA 1
ATOM 668 C C . CYS A 1 85 ? -4.593 -3.561 -4.915 1.00 78.94 85 CYS A C 1
ATOM 670 O O . CYS A 1 85 ? -4.722 -4.066 -3.800 1.00 78.94 85 CYS A O 1
ATOM 672 N N . THR A 1 86 ? -4.663 -4.305 -6.021 1.00 81.88 86 THR A N 1
ATOM 673 C CA . THR A 1 86 ? -5.056 -5.718 -6.014 1.00 81.88 86 THR A CA 1
ATOM 674 C C . THR A 1 86 ? -3.967 -6.623 -5.457 1.00 81.88 86 THR A C 1
ATOM 676 O O . THR A 1 86 ? -4.296 -7.537 -4.703 1.00 81.88 86 THR A O 1
ATOM 679 N N . LEU A 1 87 ? -2.686 -6.390 -5.780 1.00 82.94 87 LEU A N 1
ATOM 680 C CA . LEU A 1 87 ? -1.594 -7.240 -5.286 1.00 82.94 87 LEU A CA 1
ATOM 681 C C . LEU A 1 87 ? -1.439 -7.149 -3.762 1.00 82.94 87 LEU A C 1
ATOM 683 O O . LEU A 1 87 ? -1.410 -8.205 -3.126 1.00 82.94 87 LEU A O 1
ATOM 687 N N . PRO A 1 88 ? -1.401 -5.954 -3.135 1.00 83.19 88 PRO A N 1
ATOM 688 C CA . PRO A 1 88 ? -1.297 -5.864 -1.681 1.00 83.19 88 PRO A CA 1
ATOM 689 C C . PRO A 1 88 ? -2.482 -6.484 -0.945 1.00 83.19 88 PRO A C 1
ATOM 691 O O . PRO A 1 88 ? -2.285 -7.166 0.061 1.00 83.19 88 PRO A O 1
ATOM 694 N N . ILE A 1 89 ? -3.704 -6.304 -1.460 1.00 80.31 89 ILE A N 1
ATOM 695 C CA . ILE A 1 89 ? -4.910 -6.914 -0.884 1.00 80.31 89 ILE A CA 1
ATOM 696 C C . ILE A 1 89 ? -4.844 -8.441 -1.005 1.00 80.31 89 ILE A C 1
ATOM 698 O O . ILE A 1 89 ? -5.085 -9.147 -0.025 1.00 80.31 89 ILE A O 1
ATOM 702 N N . ALA A 1 90 ? -4.484 -8.966 -2.181 1.00 82.62 90 ALA A N 1
ATOM 703 C CA . ALA A 1 90 ? -4.382 -10.404 -2.414 1.00 82.62 90 ALA A CA 1
ATOM 704 C C . ALA A 1 90 ? -3.321 -11.059 -1.514 1.00 82.62 90 ALA A C 1
ATOM 706 O O . ALA A 1 90 ? -3.595 -12.088 -0.898 1.00 82.62 90 ALA A O 1
ATOM 707 N N . LEU A 1 91 ? -2.142 -10.441 -1.386 1.00 82.38 91 LEU A N 1
ATOM 708 C CA . LEU A 1 91 ? -1.067 -10.921 -0.515 1.00 82.38 91 LEU A CA 1
ATOM 709 C C . LEU A 1 91 ? -1.458 -10.877 0.964 1.00 82.38 91 LEU A C 1
ATOM 711 O O . LEU A 1 91 ? -1.231 -11.849 1.682 1.00 82.38 91 LEU A O 1
ATOM 715 N N . SER A 1 92 ? -2.090 -9.789 1.409 1.00 80.44 92 SER A N 1
ATOM 716 C CA . SER A 1 92 ? -2.545 -9.654 2.799 1.00 80.44 92 SER A CA 1
ATOM 717 C C . SER A 1 92 ? -3.575 -10.729 3.151 1.00 80.44 92 SER A C 1
ATOM 719 O O . SER A 1 92 ? -3.476 -11.379 4.190 1.00 80.44 92 SER A O 1
ATOM 721 N N . LYS A 1 93 ? -4.518 -10.995 2.241 1.00 79.88 93 LYS A N 1
ATOM 722 C CA . LYS A 1 93 ? -5.535 -12.034 2.427 1.00 79.88 93 LYS A CA 1
ATOM 723 C C . LYS A 1 93 ? -4.952 -13.449 2.389 1.00 79.88 93 LYS A C 1
ATOM 725 O O . LYS A 1 93 ? -5.389 -14.314 3.145 1.00 79.88 93 LYS A O 1
ATOM 730 N N . LEU A 1 94 ? -3.957 -13.693 1.533 1.00 83.00 94 LEU A N 1
ATOM 731 C CA . LEU A 1 94 ? -3.227 -14.962 1.499 1.00 83.00 94 LEU A CA 1
ATOM 732 C C . LEU A 1 94 ? -2.501 -15.210 2.828 1.00 83.00 94 LEU A C 1
ATOM 734 O O . LEU A 1 94 ? -2.592 -16.307 3.378 1.00 83.00 94 LEU A O 1
ATOM 738 N N . TYR A 1 95 ? -1.824 -14.188 3.359 1.00 81.94 95 TYR A N 1
ATOM 739 C CA . TYR A 1 95 ? -1.116 -14.269 4.634 1.00 81.94 95 TYR A CA 1
ATOM 740 C C . TYR A 1 95 ? -2.059 -14.638 5.783 1.00 81.94 95 TYR A C 1
ATOM 742 O O . TYR A 1 95 ? -1.765 -15.557 6.547 1.00 81.94 95 TYR A O 1
ATOM 750 N N . GLU A 1 96 ? -3.227 -14.000 5.865 1.00 80.62 96 GLU A N 1
ATOM 751 C CA . GLU A 1 96 ? -4.225 -14.343 6.880 1.00 80.62 96 GLU A CA 1
ATOM 752 C C . GLU A 1 96 ? -4.767 -15.765 6.738 1.00 80.62 96 GLU A C 1
ATOM 754 O O . GLU A 1 96 ? -4.893 -16.469 7.738 1.00 80.62 96 GLU A O 1
ATOM 759 N N . MET A 1 97 ? -5.054 -16.225 5.515 1.00 82.19 97 MET A N 1
ATOM 760 C CA . MET A 1 97 ? -5.505 -17.604 5.301 1.00 82.19 97 MET A CA 1
ATOM 761 C C . MET A 1 97 ? -4.459 -18.620 5.766 1.00 82.19 97 MET A C 1
ATOM 763 O O . MET A 1 97 ? -4.810 -19.602 6.423 1.00 82.19 97 MET A O 1
ATOM 767 N N . ILE A 1 98 ? -3.181 -18.377 5.468 1.00 84.56 98 ILE A N 1
ATOM 768 C CA . ILE A 1 98 ? -2.079 -19.239 5.910 1.00 84.56 98 ILE A CA 1
ATOM 769 C C . ILE A 1 98 ? -1.970 -19.211 7.438 1.00 84.56 98 ILE A C 1
ATOM 771 O O . ILE A 1 98 ? -1.892 -20.269 8.062 1.00 84.56 98 ILE A O 1
ATOM 775 N N . LEU A 1 99 ? -2.022 -18.026 8.050 1.00 84.88 99 LEU A N 1
ATOM 776 C CA . LEU A 1 99 ? -1.932 -17.864 9.500 1.00 84.88 99 LEU A CA 1
ATOM 777 C C . LEU A 1 99 ? -3.068 -18.601 10.223 1.00 84.88 99 LEU A C 1
ATOM 779 O O . LEU A 1 99 ? -2.817 -19.346 11.169 1.00 84.88 99 LEU A O 1
ATOM 783 N N . LEU A 1 100 ? -4.308 -18.448 9.748 1.00 83.62 100 LEU A N 1
ATOM 784 C CA . LEU A 1 100 ? -5.474 -19.147 10.289 1.00 83.62 100 LEU A CA 1
ATOM 785 C C . LEU A 1 100 ? -5.348 -20.662 10.125 1.00 83.62 100 LEU A C 1
ATOM 787 O O . LEU A 1 100 ? -5.681 -21.408 11.046 1.00 83.62 100 LEU A O 1
ATOM 791 N N . HIS A 1 101 ? -4.840 -21.128 8.984 1.00 84.62 101 HIS A N 1
ATOM 792 C CA . HIS A 1 101 ? -4.624 -22.551 8.743 1.00 84.62 101 HIS A CA 1
ATOM 793 C C . HIS A 1 101 ? -3.577 -23.137 9.703 1.00 84.62 101 HIS A C 1
ATOM 795 O O . HIS A 1 101 ? -3.831 -24.157 10.345 1.00 84.62 101 HIS A O 1
ATOM 801 N N . VAL A 1 102 ? -2.438 -22.459 9.873 1.00 83.44 102 VAL A N 1
ATOM 802 C CA . VAL A 1 102 ? -1.373 -22.855 10.810 1.00 83.44 102 VAL A CA 1
ATOM 803 C C . VAL A 1 102 ? -1.873 -22.831 12.256 1.00 83.44 102 VAL A C 1
ATOM 805 O O . VAL A 1 102 ? -1.649 -23.783 13.005 1.00 83.44 102 VAL A O 1
ATOM 808 N N . PHE A 1 103 ? -2.607 -21.788 12.648 1.00 85.00 103 PHE A N 1
ATOM 809 C CA . PHE A 1 103 ? -3.181 -21.679 13.988 1.00 85.00 103 PHE A CA 1
ATOM 810 C C . PHE A 1 103 ? -4.188 -22.800 14.275 1.00 85.00 103 PHE A C 1
ATOM 812 O O . PHE A 1 103 ? -4.184 -23.379 15.363 1.00 85.00 103 PHE A O 1
ATOM 819 N N . ASN A 1 104 ? -5.021 -23.159 13.295 1.00 80.81 104 ASN A N 1
ATOM 820 C CA . ASN A 1 104 ? -5.993 -24.240 13.439 1.00 80.81 104 ASN A CA 1
ATOM 821 C C . ASN A 1 104 ? -5.313 -25.618 13.559 1.00 80.81 104 ASN A C 1
ATOM 823 O O . ASN A 1 104 ? -5.730 -26.446 14.369 1.00 80.81 104 ASN A O 1
ATOM 827 N N . ILE A 1 105 ? -4.218 -25.849 12.823 1.00 82.25 105 ILE A N 1
ATOM 828 C CA . ILE A 1 105 ? -3.379 -27.049 12.982 1.00 82.25 105 ILE A CA 1
ATOM 829 C C . ILE A 1 105 ? -2.783 -27.110 14.393 1.00 82.25 105 ILE A C 1
ATOM 831 O O . ILE A 1 105 ? -2.824 -28.163 15.027 1.00 82.25 105 ILE A O 1
ATOM 835 N N . PHE A 1 106 ? -2.274 -25.988 14.908 1.00 79.62 106 PHE A N 1
ATOM 836 C CA . PHE A 1 106 ? -1.685 -25.931 16.245 1.00 79.62 106 PHE A CA 1
ATOM 837 C C . PHE A 1 106 ? -2.725 -26.165 17.351 1.00 79.62 106 PHE A C 1
ATOM 839 O O . PHE A 1 106 ? -2.466 -26.911 18.291 1.00 79.62 106 PHE A O 1
ATOM 846 N N . LYS A 1 107 ? -3.929 -25.591 17.219 1.00 77.62 107 LYS A N 1
ATOM 847 C CA . LYS A 1 107 ? -5.040 -25.801 18.161 1.00 77.62 107 LYS A CA 1
ATOM 848 C C . LYS A 1 107 ? -5.558 -27.241 18.157 1.00 77.62 107 LYS A C 1
ATOM 850 O O . LYS A 1 107 ? -5.998 -27.712 19.194 1.00 77.62 107 LYS A O 1
ATOM 855 N N . ARG A 1 108 ? -5.510 -27.939 17.017 1.00 71.12 108 ARG A N 1
ATOM 856 C CA . ARG A 1 108 ? -5.921 -29.350 16.908 1.00 71.12 108 ARG A CA 1
ATOM 857 C C . ARG A 1 108 ? -4.909 -30.332 17.517 1.00 71.12 108 ARG A C 1
ATOM 859 O O . ARG A 1 108 ? -5.274 -31.466 17.791 1.00 71.12 108 ARG A O 1
ATOM 866 N N . ASN A 1 109 ? -3.660 -29.906 17.708 1.00 63.03 109 ASN A N 1
ATOM 867 C CA . ASN A 1 109 ? -2.576 -30.705 18.293 1.00 63.03 109 ASN A CA 1
ATOM 868 C C . ASN A 1 109 ? -2.420 -30.521 19.818 1.00 63.03 109 ASN A C 1
ATOM 870 O O . ASN A 1 109 ? -1.434 -30.991 20.38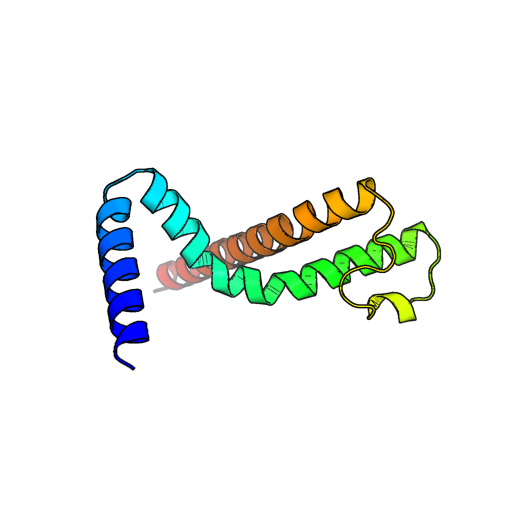8 1.00 63.03 109 ASN A O 1
ATOM 874 N N . LYS A 1 110 ? -3.355 -29.822 20.468 1.00 51.16 110 LYS A N 1
ATOM 875 C CA . LYS A 1 110 ? -3.401 -29.580 21.914 1.00 51.16 110 LYS A CA 1
ATOM 876 C C . LYS A 1 110 ? -4.694 -30.145 22.484 1.00 51.16 110 LYS A C 1
ATOM 878 O O . LYS A 1 110 ? -4.636 -30.648 23.624 1.00 51.16 110 LYS A O 1
#

Sequence (110 aa):
MLIAAMGALMVYCLSHLISNSKIGNWIAICGDYSFSIMLLHFLAFKAVNLLQCLMYDYPLERIAEFPCINYLSMEWMGLYILAGCTLPIALSKLYEMILLHVFNIFKRNK

Organism: Bacteroides uniformis (NCBI:txid820)

pLDDT: mean 79.54, std 7.95, range [51.16, 94.75]

Foldseek 3Di:
DVVVVVVVVVVVVVLVVCCPDPVSVVVVVCVVLVVLLVVCLQVLQLVLQVVVCVVPVNPNVCSPPPRHSDPPDPVSVVVSVCSSRVVSVVVVVVVVVVVVVVVVVVVVVD